Protein AF-A0A9P8TDU6-F1 (afdb_monomer_lite)

Foldseek 3Di:
DDDDDDLVVVLVVLVVVLVVLVVVLVVLVVPQPVDPVSVVVNVVSVVVSVVSVVVSVVSVVVVPPDDDDVVLVVCVVVVHDSVVVVVVVVVVVVVVVVVVVVVVVVVLVVLVVVLVVCCVVPVPCNVVSVVVNPPPPPPCVVVVVVVVVVVVVVPPDDVVVVVVVVVVVVVVVVVVVVPPDDD

Organism: Wickerhamomyces pijperi (NCBI:txid599730)

pLDDT: mean 78.92, std 19.39, range [34.44, 95.56]

Secondary structure (DSSP, 8-state):
-PPPPPHHHHHHHHHHHHHHHHHHHHHHHHT----HHHHHHHHHHHHHHHHHHHHHHHHHGGGTT----HHHHHHHHTT--THHHHHHHHHHHHHHHHHHHHHHHHHHHHHHHHHHHHHHH-GGGHHHHHHHHS--TTTSHHHHHHHHHHHHHTTT--HHHHHHHHHHHHHHHHHHHH-----

Sequence (183 aa):
MSQPPNPLTQTTTSLSYLIESFIELGILTHDFEGTDNSRDGLTFKLNETISQLDQIRSSSKQLQNVPIPLDVLRYIEDGRNPDVYTREFVEATKRSNQYLKGKMEGFGLLRDVLAQKIEAEFPELKEVVEDIKKPLLMSSTLALLAVCAASAQAAGCVDSERQQINDNMLEAATNLKRHKPWL

Radius of gyration: 30.57 Å; chains: 1; bounding box: 58×46×94 Å

Structure (mmCIF, N/CA/C/O backbone):
data_AF-A0A9P8TDU6-F1
#
_entry.id   AF-A0A9P8TDU6-F1
#
loop_
_atom_site.group_PDB
_atom_site.id
_atom_site.type_symbol
_atom_site.label_atom_id
_atom_site.label_alt_id
_atom_site.label_comp_id
_atom_site.label_asym_id
_atom_site.label_entity_id
_atom_site.label_seq_id
_atom_site.pdbx_PDB_ins_code
_atom_site.Cartn_x
_atom_site.Cartn_y
_atom_site.Cartn_z
_atom_site.occupancy
_atom_site.B_iso_or_equiv
_atom_site.auth_seq_id
_atom_site.auth_comp_id
_atom_site.auth_asym_id
_atom_site.auth_atom_id
_atom_site.pdbx_PDB_model_num
ATOM 1 N N . MET A 1 1 ? 4.933 33.784 -6.340 1.00 34.44 1 MET A N 1
ATOM 2 C CA . MET A 1 1 ? 6.080 32.935 -5.955 1.00 34.44 1 MET A CA 1
ATOM 3 C C . MET A 1 1 ? 5.618 31.495 -6.067 1.00 34.44 1 MET A C 1
ATOM 5 O O . MET A 1 1 ? 4.794 31.079 -5.267 1.00 34.44 1 MET A O 1
ATOM 9 N N . SER A 1 2 ? 6.013 30.792 -7.130 1.00 54.06 2 SER A N 1
ATOM 10 C CA . SER A 1 2 ? 5.714 29.369 -7.304 1.00 54.06 2 SER A CA 1
ATOM 11 C C . SER A 1 2 ? 6.554 28.567 -6.311 1.00 54.06 2 SER A C 1
ATOM 13 O O . SER A 1 2 ? 7.769 28.742 -6.238 1.00 54.06 2 SER A O 1
ATOM 15 N N . GLN A 1 3 ? 5.894 27.730 -5.514 1.00 50.44 3 GLN A N 1
ATOM 16 C CA . GLN A 1 3 ? 6.532 26.746 -4.641 1.00 50.44 3 GLN A CA 1
ATOM 17 C C . GLN A 1 3 ? 7.552 25.932 -5.467 1.00 50.44 3 GLN A C 1
ATOM 19 O O . GLN A 1 3 ? 7.216 25.558 -6.598 1.00 50.44 3 GLN A O 1
ATOM 24 N N . PRO A 1 4 ? 8.772 25.648 -4.967 1.00 57.78 4 PRO A N 1
ATOM 25 C CA . PRO A 1 4 ? 9.658 24.704 -5.643 1.00 57.78 4 PRO A CA 1
ATOM 26 C C . PRO A 1 4 ? 8.921 23.369 -5.860 1.00 57.78 4 PRO A C 1
ATOM 28 O O . PRO A 1 4 ? 8.145 22.960 -4.988 1.00 57.78 4 PRO A O 1
ATOM 31 N N . PRO A 1 5 ? 9.107 22.710 -7.018 1.00 66.62 5 PRO A N 1
ATOM 32 C CA . PRO A 1 5 ? 8.402 21.475 -7.333 1.00 66.62 5 PRO A CA 1
ATOM 33 C C . PRO A 1 5 ? 8.686 20.423 -6.257 1.00 66.62 5 PRO A C 1
ATOM 35 O O . PRO A 1 5 ? 9.828 20.227 -5.843 1.00 66.62 5 PRO A O 1
ATOM 38 N N . ASN A 1 6 ? 7.624 19.773 -5.782 1.00 84.00 6 ASN A N 1
ATOM 39 C CA . ASN A 1 6 ? 7.709 18.703 -4.796 1.00 84.00 6 ASN A CA 1
ATOM 40 C C . ASN A 1 6 ? 8.644 17.591 -5.331 1.00 84.00 6 ASN A C 1
ATOM 42 O O . ASN A 1 6 ? 8.509 17.200 -6.492 1.00 84.00 6 ASN A O 1
ATOM 46 N N . PRO A 1 7 ? 9.576 17.046 -4.525 1.00 84.44 7 PRO A N 1
ATOM 47 C CA . PRO A 1 7 ? 10.469 15.968 -4.969 1.00 84.44 7 PRO A CA 1
ATOM 48 C C . PRO A 1 7 ? 9.720 14.747 -5.542 1.00 84.44 7 PRO A C 1
ATOM 50 O O . PRO A 1 7 ? 10.224 14.078 -6.449 1.00 84.44 7 PRO A O 1
ATOM 53 N N . LEU A 1 8 ? 8.489 14.483 -5.082 1.00 85.38 8 LEU A N 1
ATOM 54 C CA . LEU A 1 8 ? 7.609 13.447 -5.634 1.00 85.38 8 LEU A CA 1
ATOM 55 C C . LEU A 1 8 ? 7.150 13.772 -7.057 1.00 85.38 8 LEU A C 1
ATOM 57 O O . LEU A 1 8 ? 7.179 12.903 -7.928 1.00 85.38 8 LEU A O 1
ATOM 61 N N . THR A 1 9 ? 6.745 15.018 -7.317 1.00 87.69 9 THR A N 1
ATOM 62 C CA . THR A 1 9 ? 6.268 15.419 -8.647 1.00 87.69 9 THR A CA 1
ATOM 63 C C . THR A 1 9 ? 7.422 15.469 -9.640 1.00 87.69 9 THR A C 1
ATOM 65 O O . THR A 1 9 ? 7.264 15.024 -10.777 1.00 87.69 9 THR A O 1
ATOM 68 N N . GLN A 1 10 ? 8.604 15.911 -9.200 1.00 88.12 10 GLN A N 1
ATOM 69 C CA . GLN A 1 10 ? 9.821 15.876 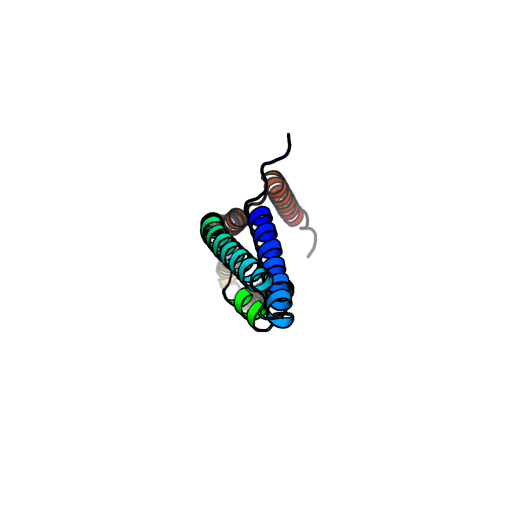-10.008 1.00 88.12 10 GLN A CA 1
ATOM 70 C C . GLN A 1 10 ? 10.187 14.440 -10.399 1.00 88.12 10 GLN A C 1
ATOM 72 O O . GLN A 1 10 ? 10.374 14.160 -11.579 1.00 88.12 10 GLN A O 1
ATOM 77 N N . THR A 1 11 ? 10.212 13.517 -9.434 1.00 89.31 11 THR A N 1
ATOM 78 C CA . THR A 1 11 ? 10.535 12.107 -9.706 1.00 89.31 11 THR A CA 1
ATOM 79 C C . THR A 1 11 ? 9.489 11.448 -10.610 1.00 89.31 11 THR A C 1
ATOM 81 O O . THR A 1 11 ? 9.852 10.734 -11.539 1.00 89.31 11 THR A O 1
ATOM 84 N N . THR A 1 12 ? 8.200 11.742 -10.411 1.00 90.38 12 THR A N 1
ATOM 85 C CA . THR A 1 12 ? 7.109 11.249 -11.277 1.00 90.38 12 THR A CA 1
ATOM 86 C C . THR A 1 12 ? 7.267 11.738 -12.719 1.00 90.38 12 THR A C 1
ATOM 88 O O . THR A 1 12 ? 7.087 10.980 -13.672 1.00 90.38 12 THR A O 1
ATOM 91 N N . THR A 1 13 ? 7.654 13.003 -12.886 1.00 91.19 13 THR A N 1
ATOM 92 C CA . THR A 1 13 ? 7.897 13.598 -14.204 1.00 91.19 13 THR A CA 1
ATOM 93 C C . THR A 1 13 ? 9.104 12.947 -14.881 1.00 91.19 13 THR A C 1
ATOM 95 O O . THR A 1 13 ? 9.015 12.543 -16.036 1.00 91.19 13 THR A O 1
ATOM 98 N N . SER A 1 14 ? 10.211 12.762 -14.153 1.00 91.44 14 SER A N 1
ATOM 99 C CA . SER A 1 14 ? 11.393 12.053 -14.657 1.00 91.44 14 SER A CA 1
ATOM 100 C C . SER A 1 14 ? 11.085 10.607 -15.055 1.00 91.44 14 SER A C 1
ATOM 102 O O . SER A 1 14 ? 11.553 10.163 -16.098 1.00 91.44 14 SER A O 1
ATOM 104 N N . LEU A 1 15 ? 10.263 9.886 -14.282 1.00 92.88 15 LEU A N 1
ATOM 105 C CA . LEU A 1 15 ? 9.804 8.539 -14.644 1.00 92.88 15 LEU A CA 1
ATOM 106 C C . LEU A 1 15 ? 8.965 8.538 -15.926 1.00 92.88 15 LEU A C 1
ATOM 108 O O . LEU A 1 15 ? 9.115 7.637 -16.744 1.00 92.88 15 LEU A O 1
ATOM 112 N N . SER A 1 16 ? 8.122 9.553 -16.125 1.00 94.38 16 SER A N 1
ATOM 113 C CA . SER A 1 16 ? 7.319 9.684 -17.348 1.00 94.38 16 SER A CA 1
ATOM 114 C C . SER A 1 16 ? 8.210 9.891 -18.578 1.00 94.38 16 SER A C 1
ATOM 116 O O . SER A 1 16 ? 8.029 9.208 -19.581 1.00 94.38 16 SER A O 1
ATOM 118 N N . TYR A 1 17 ? 9.225 10.760 -18.479 1.00 93.88 17 TYR A N 1
ATOM 119 C CA . TYR A 1 17 ? 10.212 10.943 -19.550 1.00 93.88 17 TYR A CA 1
ATOM 120 C C . TYR A 1 17 ? 11.042 9.685 -19.817 1.00 93.88 17 TYR A C 1
ATOM 122 O O . TYR A 1 17 ? 11.334 9.386 -20.970 1.00 93.88 17 TYR A O 1
ATOM 130 N N . LEU A 1 18 ? 11.388 8.925 -18.774 1.00 95.06 18 LEU A N 1
ATOM 131 C CA . LEU A 1 18 ? 12.100 7.659 -18.932 1.00 95.06 18 LEU A CA 1
ATOM 132 C C . LEU A 1 18 ? 11.255 6.626 -19.694 1.00 95.06 18 LEU A C 1
ATOM 134 O O . LEU A 1 18 ? 11.777 5.933 -20.564 1.00 95.06 18 LEU A O 1
ATOM 138 N N . ILE A 1 19 ? 9.958 6.522 -19.381 1.00 95.44 19 ILE A N 1
ATOM 139 C CA . ILE A 1 19 ? 9.034 5.630 -20.098 1.00 95.44 19 ILE A CA 1
ATOM 140 C C . ILE A 1 19 ? 8.948 6.032 -21.574 1.00 95.44 19 ILE A C 1
ATOM 142 O O . ILE A 1 19 ? 9.075 5.165 -22.435 1.00 95.44 19 ILE A O 1
ATOM 146 N N . GLU A 1 20 ? 8.813 7.328 -21.867 1.00 95.25 20 GLU A N 1
ATOM 147 C CA . GLU A 1 20 ? 8.822 7.832 -23.247 1.00 95.25 20 GLU A CA 1
ATOM 148 C C . GLU A 1 20 ? 10.135 7.481 -23.962 1.00 95.25 20 GLU A C 1
ATOM 150 O O . GLU A 1 20 ? 10.124 6.955 -25.072 1.00 95.25 20 GLU A O 1
ATOM 155 N N . SER A 1 21 ? 11.276 7.658 -23.286 1.00 94.69 21 SER A N 1
ATOM 156 C CA . SER A 1 21 ? 12.595 7.299 -23.816 1.00 94.69 21 SER A CA 1
ATOM 157 C C . SER A 1 21 ? 12.695 5.813 -24.178 1.00 94.69 21 SER A C 1
ATOM 159 O O . SER A 1 21 ? 13.276 5.471 -25.208 1.00 94.69 21 SER A O 1
ATOM 161 N N . PHE A 1 22 ? 12.101 4.920 -23.377 1.00 95.12 22 PHE A N 1
ATOM 162 C CA . PHE A 1 22 ? 12.035 3.490 -23.695 1.00 95.12 22 PHE A CA 1
ATOM 163 C C . PHE A 1 22 ? 11.120 3.180 -24.882 1.00 95.12 22 PHE A C 1
ATOM 165 O O . PHE A 1 22 ? 11.446 2.293 -25.673 1.00 95.12 22 PHE A O 1
ATOM 172 N N . ILE A 1 23 ? 10.001 3.893 -25.024 1.00 95.56 23 ILE A N 1
ATOM 173 C CA . ILE A 1 23 ? 9.095 3.738 -26.168 1.00 95.56 23 ILE A CA 1
ATOM 174 C C . ILE A 1 23 ? 9.802 4.177 -27.455 1.00 95.56 23 ILE A C 1
ATOM 176 O O . ILE A 1 23 ? 9.856 3.407 -28.414 1.00 95.56 23 ILE A O 1
ATOM 180 N N . GLU A 1 24 ? 10.418 5.361 -27.458 1.00 93.81 24 GLU A N 1
ATOM 181 C CA . GLU A 1 24 ? 11.200 5.871 -28.591 1.00 93.81 24 GLU A CA 1
ATOM 182 C C . GLU A 1 24 ? 12.355 4.929 -28.951 1.00 93.81 24 GLU A C 1
ATOM 184 O O . GLU A 1 24 ? 12.561 4.608 -30.121 1.00 93.81 24 GLU A O 1
ATOM 189 N N . LEU A 1 25 ? 13.079 4.423 -27.948 1.00 94.56 25 LEU A N 1
ATOM 190 C CA . LEU A 1 25 ? 14.148 3.448 -28.149 1.00 94.56 25 LEU A CA 1
ATOM 191 C C . LEU A 1 25 ? 13.629 2.145 -28.776 1.00 94.56 25 LEU A C 1
ATOM 193 O O . LEU A 1 25 ? 14.286 1.581 -29.654 1.00 94.56 25 LEU A O 1
ATOM 197 N N . GLY A 1 26 ? 12.454 1.673 -28.351 1.00 93.75 26 GLY A N 1
ATOM 198 C CA . GLY A 1 26 ? 11.793 0.504 -28.927 1.00 93.75 26 GLY A CA 1
ATOM 199 C C . GLY A 1 26 ? 11.459 0.695 -30.407 1.00 93.75 26 GLY A C 1
ATOM 200 O O . GLY A 1 26 ? 11.742 -0.192 -31.212 1.00 93.75 26 GLY A O 1
ATOM 201 N N . ILE A 1 27 ? 10.943 1.870 -30.777 1.00 93.00 27 ILE A N 1
ATOM 202 C CA . ILE A 1 27 ? 10.633 2.227 -32.170 1.00 93.00 27 ILE A CA 1
ATOM 203 C C . ILE A 1 27 ? 11.919 2.302 -33.008 1.00 93.00 27 ILE A C 1
ATOM 205 O O . ILE A 1 27 ? 12.005 1.664 -34.055 1.00 93.00 27 ILE A O 1
ATOM 209 N N . LEU A 1 28 ? 12.956 2.994 -32.521 1.00 92.38 28 LEU A N 1
ATOM 210 C CA . LEU A 1 28 ? 14.250 3.107 -33.213 1.00 92.38 28 LEU A CA 1
ATOM 211 C C . LEU A 1 28 ? 14.937 1.751 -33.419 1.00 92.38 28 LEU A C 1
ATOM 213 O O . LEU A 1 28 ? 15.634 1.552 -34.412 1.00 92.38 28 LEU A O 1
ATOM 217 N N . THR A 1 29 ? 14.758 0.821 -32.479 1.00 92.69 29 THR A N 1
ATOM 218 C CA . THR A 1 29 ? 15.305 -0.539 -32.585 1.00 92.69 29 THR A CA 1
ATOM 219 C C . THR A 1 29 ? 14.508 -1.388 -33.577 1.00 92.69 29 THR A C 1
ATOM 221 O O . THR A 1 29 ? 15.090 -2.216 -34.274 1.00 92.69 29 THR A O 1
ATOM 224 N N . HIS A 1 30 ? 13.190 -1.188 -33.651 1.00 93.25 30 HIS A N 1
ATOM 225 C CA . HIS A 1 30 ? 12.317 -1.884 -34.594 1.00 93.25 30 HIS A CA 1
ATOM 226 C C . HIS A 1 30 ? 12.578 -1.455 -36.048 1.00 93.25 30 HIS A C 1
ATOM 228 O O . HIS A 1 30 ? 12.709 -2.313 -36.918 1.00 93.25 30 HIS A O 1
ATOM 234 N N . ASP A 1 31 ? 12.732 -0.152 -36.299 1.00 89.75 31 ASP A N 1
ATOM 235 C CA . ASP A 1 31 ? 12.925 0.426 -37.640 1.00 89.75 31 ASP A CA 1
ATOM 236 C C . ASP A 1 31 ? 14.414 0.612 -37.996 1.00 89.75 31 ASP A C 1
ATOM 238 O O . ASP A 1 31 ? 14.813 1.536 -38.708 1.00 89.75 31 ASP A O 1
ATOM 242 N N . PHE A 1 32 ? 15.284 -0.254 -37.472 1.00 91.44 32 PHE A N 1
ATOM 243 C CA . PHE A 1 32 ? 16.722 -0.128 -37.676 1.00 91.44 32 PHE A CA 1
ATOM 244 C C . PHE A 1 32 ? 17.137 -0.552 -39.097 1.00 91.44 32 PHE A C 1
ATOM 246 O O . PHE A 1 32 ? 17.291 -1.734 -39.399 1.00 91.44 32 PHE A O 1
ATOM 253 N N . GLU A 1 33 ? 17.392 0.428 -39.967 1.00 88.88 33 GLU A N 1
ATOM 254 C CA . GLU A 1 33 ? 17.774 0.206 -41.374 1.00 88.88 33 GLU A CA 1
ATOM 255 C C . GLU A 1 33 ? 19.266 -0.130 -41.586 1.00 88.88 33 GLU A C 1
ATOM 257 O O . GLU A 1 33 ? 19.706 -0.366 -42.711 1.00 88.88 33 GLU A O 1
ATOM 262 N N . GLY A 1 34 ? 20.084 -0.138 -40.527 1.00 86.50 34 GLY A N 1
ATOM 263 C CA . GLY A 1 34 ? 21.521 -0.429 -40.626 1.00 86.50 34 GLY A CA 1
ATOM 264 C C . GLY A 1 34 ? 22.383 0.703 -41.193 1.00 86.50 34 GLY A C 1
ATOM 265 O O . GLY A 1 34 ? 23.585 0.507 -41.368 1.00 86.50 34 GLY A O 1
ATOM 266 N N . THR A 1 35 ? 21.805 1.880 -41.449 1.00 92.31 35 THR A N 1
ATOM 267 C CA . THR A 1 35 ? 22.545 3.070 -41.898 1.00 92.31 35 THR A CA 1
ATOM 268 C C . THR A 1 35 ? 23.348 3.700 -40.755 1.00 92.31 35 THR A C 1
ATOM 270 O O . THR A 1 35 ? 22.988 3.557 -39.583 1.00 92.31 35 THR A O 1
ATOM 273 N N . ASP A 1 36 ? 24.416 4.437 -41.074 1.00 88.12 36 ASP A N 1
ATOM 274 C CA . ASP A 1 36 ? 25.234 5.130 -40.064 1.00 88.12 36 ASP A CA 1
ATOM 275 C C . ASP A 1 36 ? 24.405 6.130 -39.238 1.00 88.12 36 ASP A C 1
ATOM 277 O O . ASP A 1 36 ? 24.505 6.158 -38.013 1.00 88.12 36 ASP A O 1
ATOM 281 N N . ASN A 1 37 ? 23.471 6.842 -39.876 1.00 86.50 37 ASN A N 1
ATOM 282 C CA . ASN A 1 37 ? 22.553 7.762 -39.195 1.00 86.50 37 ASN A CA 1
ATOM 283 C C . ASN A 1 37 ? 21.655 7.044 -38.171 1.00 86.50 37 ASN A C 1
ATOM 285 O O . ASN A 1 37 ? 21.430 7.551 -37.070 1.00 86.50 37 ASN A O 1
ATOM 289 N N . SER A 1 38 ? 21.151 5.852 -38.509 1.00 88.56 38 SER A N 1
ATOM 290 C CA . SER A 1 38 ? 20.343 5.034 -37.594 1.00 88.56 38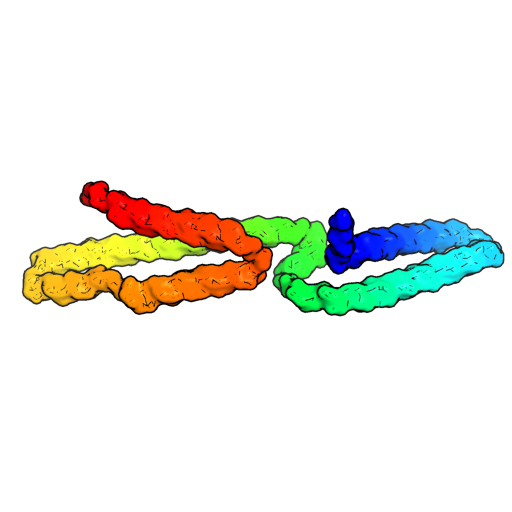 SER A CA 1
ATOM 291 C C . SER A 1 38 ? 21.168 4.546 -36.397 1.00 88.56 38 SER A C 1
ATOM 293 O O . SER A 1 38 ? 20.663 4.481 -35.277 1.00 88.56 38 SER A O 1
ATOM 295 N N . ARG A 1 39 ? 22.452 4.224 -36.613 1.00 90.06 39 ARG A N 1
ATOM 296 C CA . ARG A 1 39 ? 23.383 3.801 -35.551 1.00 90.06 39 ARG A CA 1
ATOM 297 C C . ARG A 1 39 ? 23.697 4.941 -34.585 1.00 90.06 39 ARG A C 1
ATOM 299 O O . ARG A 1 39 ? 23.711 4.718 -33.371 1.00 90.06 39 ARG A O 1
ATOM 306 N N . ASP A 1 40 ? 23.901 6.146 -35.106 1.00 91.31 40 ASP A N 1
ATOM 307 C CA . ASP A 1 40 ? 24.179 7.334 -34.299 1.00 91.31 40 ASP A CA 1
ATOM 308 C C . ASP A 1 40 ? 22.961 7.742 -33.462 1.00 91.31 40 ASP A C 1
ATOM 310 O O . ASP A 1 40 ? 23.089 7.957 -32.254 1.00 91.31 40 ASP A O 1
ATOM 314 N N . GLY A 1 41 ? 21.764 7.759 -34.063 1.00 89.69 41 GLY A N 1
ATOM 315 C CA . GLY A 1 41 ? 20.512 8.054 -33.357 1.00 89.69 41 GLY A CA 1
ATOM 316 C C . GLY A 1 41 ? 20.219 7.065 -32.224 1.00 89.69 41 GLY A C 1
ATOM 317 O O . GLY A 1 41 ? 19.890 7.475 -31.109 1.00 89.69 41 GLY A O 1
ATOM 318 N N . LEU A 1 42 ? 20.425 5.766 -32.470 1.00 91.88 42 LEU A N 1
ATOM 319 C CA . LEU A 1 42 ? 20.277 4.723 -31.452 1.00 91.88 42 LEU A CA 1
ATOM 320 C C . LEU A 1 42 ? 21.281 4.898 -30.304 1.00 91.88 42 LEU A C 1
ATOM 322 O O . LEU A 1 42 ? 20.913 4.831 -29.132 1.00 91.88 42 LEU A O 1
ATOM 326 N N . THR A 1 43 ? 22.550 5.150 -30.631 1.00 92.81 43 THR A N 1
ATOM 327 C CA . THR A 1 43 ? 23.614 5.339 -29.633 1.00 92.81 43 THR A CA 1
ATOM 328 C C . THR A 1 43 ? 23.353 6.574 -28.774 1.00 92.81 43 THR A C 1
ATOM 330 O O . THR A 1 43 ? 23.521 6.532 -27.554 1.00 92.81 43 THR A O 1
ATOM 333 N N . PHE A 1 44 ? 22.897 7.667 -29.387 1.00 93.62 44 PHE A N 1
ATOM 334 C CA . PHE A 1 44 ? 22.494 8.872 -28.672 1.00 93.62 44 PHE A CA 1
ATOM 335 C C . PHE A 1 44 ? 21.344 8.587 -27.697 1.00 93.62 44 PHE A C 1
ATOM 337 O O . PHE A 1 44 ? 21.468 8.883 -26.508 1.00 93.62 44 PHE A O 1
ATOM 344 N N . LYS A 1 45 ? 20.269 7.939 -28.166 1.00 94.19 45 LYS A N 1
ATOM 345 C CA . LYS A 1 45 ? 19.090 7.637 -27.340 1.00 94.19 45 LYS A CA 1
ATOM 346 C C . LYS A 1 45 ? 19.393 6.664 -26.196 1.00 94.19 45 LYS A C 1
ATOM 348 O O . LYS A 1 45 ? 18.875 6.818 -25.087 1.00 94.19 45 LYS A O 1
ATOM 353 N N . LEU A 1 46 ? 20.275 5.690 -26.422 1.00 94.62 46 LEU A N 1
ATOM 354 C CA . LEU A 1 46 ? 20.764 4.795 -25.370 1.00 94.62 46 LEU A CA 1
ATOM 355 C C . LEU A 1 46 ? 21.510 5.566 -24.277 1.00 94.62 46 LEU A C 1
ATOM 357 O O . LEU A 1 46 ? 21.218 5.389 -23.095 1.00 94.62 46 LEU A O 1
ATOM 361 N N . ASN A 1 47 ? 22.433 6.451 -24.659 1.00 95.25 47 ASN A N 1
ATOM 362 C CA . ASN A 1 47 ? 23.174 7.270 -23.699 1.00 95.25 47 ASN A CA 1
ATOM 363 C C . ASN A 1 47 ? 22.258 8.238 -22.935 1.00 95.25 47 ASN A C 1
ATOM 365 O O . ASN A 1 47 ? 22.437 8.431 -21.732 1.00 95.25 47 ASN A O 1
ATOM 369 N N . GLU A 1 48 ? 21.247 8.799 -23.602 1.00 94.38 48 GLU A N 1
ATOM 370 C CA . GLU A 1 48 ? 20.217 9.615 -22.957 1.00 94.38 48 GLU A CA 1
ATOM 371 C C . GLU A 1 48 ? 19.446 8.807 -21.900 1.00 94.38 48 GLU A C 1
ATOM 373 O O . GLU A 1 48 ? 19.340 9.238 -20.753 1.00 94.38 48 GLU A O 1
ATOM 378 N N . THR A 1 49 ? 18.992 7.599 -22.245 1.00 94.50 49 THR A N 1
ATOM 379 C CA . THR A 1 49 ? 18.260 6.711 -21.323 1.00 94.50 49 THR A CA 1
ATOM 380 C C . THR A 1 49 ? 19.112 6.333 -20.106 1.00 94.50 49 THR A C 1
ATOM 382 O O . THR A 1 49 ? 18.628 6.346 -18.973 1.00 94.50 49 THR A O 1
ATOM 385 N N . ILE A 1 50 ? 20.402 6.044 -20.309 1.00 95.50 50 ILE A N 1
ATOM 386 C CA . ILE A 1 50 ? 21.347 5.751 -19.218 1.00 95.50 50 ILE A CA 1
ATOM 387 C C . ILE A 1 50 ? 21.499 6.964 -18.289 1.00 95.50 50 ILE A C 1
ATOM 389 O O . ILE A 1 50 ? 21.450 6.811 -17.067 1.00 95.50 50 ILE A O 1
ATOM 393 N N . SER A 1 51 ? 21.638 8.169 -18.851 1.00 94.00 51 SER A N 1
ATOM 394 C CA . SER A 1 51 ? 21.725 9.415 -18.078 1.00 94.00 51 SER A CA 1
ATOM 395 C C . SER A 1 51 ? 20.455 9.664 -17.250 1.00 94.00 51 SER A C 1
ATOM 397 O O . SER A 1 51 ? 20.527 9.975 -16.059 1.00 94.00 51 SER A O 1
ATOM 399 N N . GLN A 1 52 ? 19.278 9.439 -17.843 1.00 93.44 52 GLN A N 1
ATOM 400 C CA . GLN A 1 52 ? 17.988 9.572 -17.157 1.00 93.44 52 GLN A CA 1
ATOM 401 C C . GLN A 1 52 ? 17.827 8.563 -16.005 1.00 93.44 52 GLN A C 1
ATOM 403 O O . GLN A 1 52 ? 17.334 8.925 -14.932 1.00 93.44 52 GLN A O 1
ATOM 408 N N . LEU A 1 53 ? 18.280 7.315 -16.179 1.00 94.50 53 LEU A N 1
ATOM 409 C CA . LEU A 1 53 ? 18.286 6.304 -15.114 1.00 94.50 53 LEU A CA 1
ATOM 410 C C . LEU A 1 53 ? 19.158 6.724 -13.921 1.00 94.50 53 LEU A C 1
ATOM 412 O O . LEU A 1 53 ? 18.746 6.556 -12.769 1.00 94.50 53 LEU A O 1
ATOM 416 N N . ASP A 1 54 ? 20.338 7.297 -14.174 1.00 93.00 54 ASP A N 1
ATOM 417 C CA . ASP A 1 54 ? 21.227 7.774 -13.106 1.00 93.00 54 ASP A CA 1
ATOM 418 C C . ASP A 1 54 ? 20.642 8.990 -12.365 1.00 93.00 54 ASP A C 1
ATOM 420 O O . ASP A 1 54 ? 20.706 9.091 -11.130 1.00 93.00 54 ASP A O 1
ATOM 424 N N . GLN A 1 55 ? 19.961 9.876 -13.098 1.00 90.25 55 GLN A N 1
ATOM 425 C CA . GLN A 1 55 ? 19.231 10.999 -12.517 1.00 90.25 55 GLN A CA 1
ATOM 426 C C . GLN A 1 55 ? 18.116 10.527 -11.566 1.00 90.25 55 GLN A C 1
ATOM 428 O O . GLN A 1 55 ? 18.014 11.037 -10.446 1.00 90.25 55 GLN A O 1
ATOM 433 N N . ILE A 1 56 ? 17.322 9.524 -11.961 1.00 90.94 56 ILE A N 1
ATOM 434 C CA . ILE A 1 56 ? 16.245 8.954 -11.126 1.00 90.94 56 ILE A CA 1
ATOM 435 C C . ILE A 1 56 ? 16.810 8.245 -9.892 1.00 90.94 56 ILE A C 1
ATOM 437 O O . ILE A 1 56 ? 16.292 8.394 -8.782 1.00 90.94 56 ILE A O 1
ATOM 441 N N . ARG A 1 57 ? 17.909 7.499 -10.047 1.00 90.19 57 ARG A N 1
ATOM 442 C CA . ARG A 1 57 ? 18.607 6.872 -8.916 1.00 90.19 57 ARG A CA 1
ATOM 443 C C . ARG A 1 57 ? 19.049 7.916 -7.888 1.00 90.19 57 ARG A C 1
ATOM 445 O O . ARG A 1 57 ? 18.957 7.683 -6.680 1.00 90.19 57 ARG A O 1
ATOM 452 N N . SER A 1 58 ? 19.531 9.062 -8.356 1.00 88.12 58 SER A N 1
ATOM 453 C CA . SER A 1 58 ? 19.973 10.158 -7.496 1.00 88.12 58 SER A CA 1
ATOM 454 C C . SER A 1 58 ? 18.802 10.868 -6.809 1.00 88.12 58 SER A C 1
ATOM 456 O O . SER A 1 58 ? 18.886 11.118 -5.604 1.00 88.12 58 SER A O 1
ATOM 458 N N . SER A 1 59 ? 17.695 11.123 -7.517 1.00 85.19 59 SER A N 1
ATOM 459 C CA . SER A 1 59 ? 16.494 11.750 -6.938 1.00 85.19 59 SER A CA 1
ATOM 460 C C . SER A 1 59 ? 15.771 10.839 -5.941 1.00 85.19 59 SER A C 1
ATOM 462 O O . SER A 1 59 ? 15.254 11.315 -4.932 1.00 85.19 59 SER A O 1
ATOM 464 N N . SER A 1 60 ? 15.817 9.516 -6.137 1.00 83.81 60 SER A N 1
ATOM 465 C CA . SER A 1 60 ? 15.242 8.523 -5.216 1.00 83.81 60 SER A CA 1
ATOM 466 C C . SER A 1 60 ? 15.773 8.653 -3.779 1.00 83.81 60 SER A C 1
ATOM 468 O O . SER A 1 60 ? 15.034 8.421 -2.821 1.00 83.81 60 SER A O 1
ATOM 470 N N . LYS A 1 61 ? 17.016 9.124 -3.589 1.00 84.62 61 LYS A N 1
ATOM 471 C CA . LYS A 1 61 ? 17.582 9.377 -2.250 1.00 84.62 61 LYS A CA 1
ATOM 472 C C . LYS A 1 61 ? 16.784 10.406 -1.443 1.00 84.62 61 LYS A C 1
ATOM 474 O O . LYS A 1 61 ? 16.754 10.323 -0.221 1.00 84.62 61 LYS A O 1
ATOM 479 N N . GLN A 1 62 ? 16.115 11.344 -2.110 1.00 82.88 62 GLN A N 1
ATOM 480 C CA . GLN A 1 62 ? 15.283 12.362 -1.463 1.00 82.88 62 GLN A CA 1
ATOM 481 C C . GLN A 1 62 ? 13.942 11.794 -0.964 1.00 82.88 62 GLN A C 1
ATOM 483 O O . GLN A 1 62 ? 13.276 12.430 -0.151 1.00 82.88 62 GLN A O 1
ATOM 488 N N . LEU A 1 63 ? 13.557 10.595 -1.420 1.00 82.81 63 LEU A N 1
ATOM 489 C CA . LEU A 1 63 ? 12.279 9.942 -1.117 1.00 82.81 63 LEU A CA 1
ATOM 490 C C . LEU A 1 63 ? 12.389 8.826 -0.063 1.00 82.81 63 LEU A C 1
ATOM 492 O O . LEU A 1 63 ? 11.388 8.195 0.264 1.00 82.81 63 LEU A O 1
ATOM 496 N N . GLN A 1 64 ? 13.574 8.602 0.518 1.00 80.69 64 GLN A N 1
ATOM 497 C CA . GLN A 1 64 ? 13.815 7.527 1.497 1.00 80.69 64 GLN A CA 1
ATOM 498 C C . GLN A 1 64 ? 12.980 7.645 2.782 1.00 80.69 64 GLN A C 1
ATOM 500 O O . GLN A 1 64 ? 12.804 6.662 3.494 1.00 80.69 64 GLN A O 1
ATOM 505 N N . ASN A 1 65 ? 12.453 8.835 3.075 1.00 80.75 65 ASN A N 1
ATOM 506 C CA . ASN A 1 65 ? 11.669 9.095 4.281 1.00 80.75 65 ASN A CA 1
ATOM 507 C C . ASN A 1 65 ? 10.193 8.678 4.161 1.00 80.75 65 ASN A C 1
ATOM 509 O O . ASN A 1 65 ? 9.445 8.873 5.116 1.00 80.75 65 ASN A O 1
ATOM 513 N N . VAL A 1 66 ? 9.754 8.143 3.016 1.00 82.56 66 VAL A N 1
ATOM 514 C CA . VAL A 1 66 ? 8.370 7.690 2.815 1.00 82.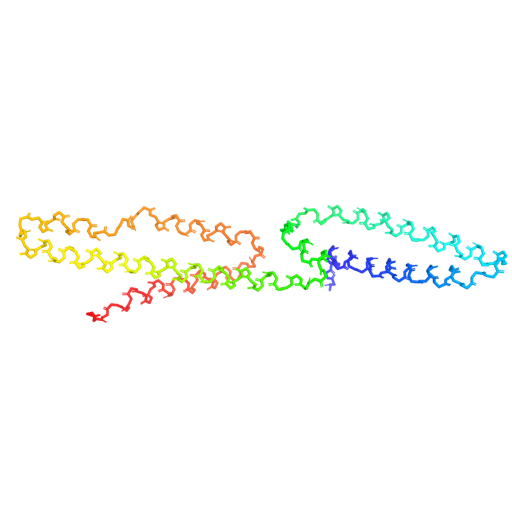56 66 VAL A CA 1
ATOM 515 C C . VAL A 1 66 ? 8.302 6.172 3.021 1.00 82.56 66 VAL A C 1
ATOM 517 O O . VAL A 1 66 ? 8.688 5.423 2.123 1.00 82.56 66 VAL A O 1
ATOM 520 N N . PRO A 1 67 ? 7.838 5.683 4.187 1.00 85.62 67 PRO A N 1
ATOM 521 C CA . PRO A 1 67 ? 7.684 4.253 4.416 1.00 85.62 67 PRO A CA 1
ATOM 522 C C . PRO A 1 67 ? 6.510 3.713 3.596 1.00 85.62 67 PRO A C 1
ATOM 524 O O . PRO A 1 67 ? 5.399 4.239 3.657 1.00 85.62 67 PRO A O 1
ATOM 527 N N . ILE A 1 68 ? 6.749 2.632 2.856 1.00 88.19 68 ILE A N 1
ATOM 528 C CA . ILE A 1 68 ? 5.728 1.952 2.055 1.00 88.19 68 ILE A CA 1
ATOM 529 C C . ILE A 1 68 ? 5.499 0.562 2.662 1.00 88.19 68 ILE A C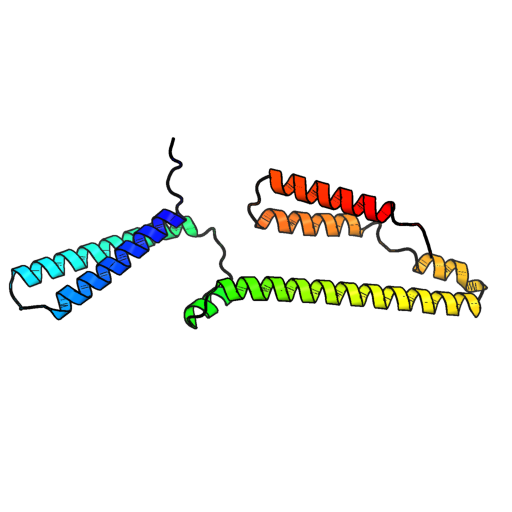 1
ATOM 531 O O . ILE A 1 68 ? 6.463 -0.194 2.808 1.00 88.19 68 ILE A O 1
ATOM 535 N N . PRO A 1 69 ? 4.258 0.200 3.035 1.00 90.81 69 PRO A N 1
ATOM 536 C CA . PRO A 1 69 ? 3.950 -1.150 3.494 1.00 90.81 69 PRO A CA 1
ATOM 537 C C . PRO A 1 69 ? 4.258 -2.195 2.413 1.00 90.81 69 PRO A C 1
ATOM 539 O O . PRO A 1 69 ? 3.908 -2.002 1.250 1.00 90.81 69 PRO A O 1
ATOM 542 N N . LEU A 1 70 ? 4.846 -3.333 2.800 1.00 90.88 70 LEU A N 1
ATOM 543 C CA . LEU A 1 70 ? 5.157 -4.431 1.869 1.00 90.88 70 LEU A CA 1
ATOM 544 C C . LEU A 1 70 ? 3.910 -4.981 1.165 1.00 90.88 70 LEU A C 1
ATOM 546 O O . LEU A 1 70 ? 3.984 -5.404 0.016 1.00 90.88 70 LEU A O 1
ATOM 550 N N . ASP A 1 71 ? 2.752 -4.927 1.820 1.00 90.62 71 ASP A N 1
ATOM 551 C CA . ASP A 1 71 ? 1.493 -5.362 1.218 1.00 90.62 71 ASP A CA 1
ATOM 552 C C . ASP A 1 71 ? 1.122 -4.524 -0.013 1.00 90.62 71 ASP A C 1
ATOM 554 O O . ASP A 1 71 ? 0.608 -5.069 -0.984 1.00 90.62 71 ASP A O 1
ATOM 558 N N . VAL A 1 72 ? 1.444 -3.224 -0.026 1.00 94.19 72 VAL A N 1
ATOM 559 C CA . VAL A 1 72 ? 1.215 -2.356 -1.194 1.00 94.19 72 VAL A CA 1
ATOM 560 C C . VAL A 1 72 ? 2.106 -2.774 -2.364 1.00 94.19 72 VAL A C 1
ATOM 562 O O . VAL A 1 72 ? 1.658 -2.739 -3.508 1.00 94.19 72 VAL A O 1
ATOM 565 N N . LEU A 1 73 ? 3.337 -3.226 -2.094 1.00 93.19 73 LEU A N 1
ATOM 566 C CA . LEU A 1 73 ? 4.229 -3.740 -3.136 1.00 93.19 73 LEU A CA 1
ATOM 567 C C . LEU A 1 73 ? 3.626 -4.975 -3.816 1.00 93.19 73 LEU A C 1
ATOM 569 O O . LEU A 1 73 ? 3.595 -5.026 -5.042 1.00 93.19 73 LEU A O 1
ATOM 573 N N . ARG A 1 74 ? 3.051 -5.905 -3.042 1.00 93.31 74 ARG A N 1
ATOM 574 C CA . ARG A 1 74 ? 2.385 -7.088 -3.609 1.00 93.31 74 ARG A CA 1
ATOM 575 C C . ARG A 1 74 ? 1.202 -6.717 -4.508 1.00 93.31 74 ARG A C 1
ATOM 577 O O . ARG A 1 74 ? 1.014 -7.327 -5.551 1.00 93.31 74 ARG A O 1
ATOM 584 N N . TYR A 1 75 ? 0.437 -5.683 -4.151 1.00 94.31 75 TYR A N 1
ATOM 585 C CA . TYR A 1 75 ? -0.643 -5.187 -5.013 1.00 94.31 75 TYR A CA 1
ATOM 586 C C . TYR A 1 75 ? -0.119 -4.698 -6.367 1.00 94.31 75 TYR A C 1
ATOM 588 O O . TYR A 1 75 ? -0.746 -4.974 -7.387 1.00 94.31 75 TYR A O 1
ATOM 596 N N . ILE A 1 76 ? 1.024 -4.006 -6.383 1.00 95.19 76 ILE A N 1
ATOM 597 C CA . ILE A 1 76 ? 1.655 -3.526 -7.619 1.00 95.19 76 ILE A CA 1
ATOM 598 C C . ILE A 1 76 ? 2.172 -4.706 -8.455 1.00 95.19 76 ILE A C 1
ATOM 600 O O . ILE A 1 76 ? 1.944 -4.728 -9.662 1.00 95.19 76 ILE A O 1
ATOM 604 N N . GLU A 1 77 ? 2.818 -5.692 -7.826 1.00 94.50 77 GLU A N 1
ATOM 605 C CA . GLU A 1 77 ? 3.317 -6.905 -8.497 1.00 94.50 77 GLU A CA 1
ATOM 606 C C . GLU A 1 77 ? 2.187 -7.723 -9.142 1.00 94.50 77 GLU A C 1
ATOM 608 O O . GLU A 1 77 ? 2.328 -8.186 -10.272 1.00 94.50 77 GLU A O 1
ATOM 613 N N . ASP A 1 78 ? 1.042 -7.827 -8.463 1.00 95.19 78 ASP A N 1
ATOM 614 C CA . ASP A 1 78 ? -0.155 -8.515 -8.960 1.00 95.19 78 ASP A CA 1
ATOM 615 C C . ASP A 1 78 ? -0.949 -7.682 -9.996 1.00 95.19 78 ASP A C 1
ATOM 617 O O . ASP A 1 78 ? -1.972 -8.138 -10.514 1.00 95.19 78 ASP A O 1
ATOM 621 N N . GLY A 1 79 ? -0.529 -6.444 -10.292 1.00 94.06 79 GLY A N 1
ATOM 622 C CA . GLY A 1 79 ? -1.222 -5.530 -11.210 1.00 94.06 79 GLY A CA 1
ATOM 623 C C . GLY A 1 79 ? -2.543 -4.961 -10.667 1.00 94.06 79 GLY A C 1
ATOM 624 O O . GLY A 1 79 ? -3.380 -4.479 -11.434 1.00 94.06 79 GLY A O 1
ATOM 625 N N . ARG A 1 80 ? -2.765 -5.015 -9.348 1.00 94.88 80 ARG A N 1
ATOM 626 C CA . ARG A 1 80 ? -3.957 -4.488 -8.667 1.00 94.88 80 ARG A CA 1
ATOM 627 C C . ARG A 1 80 ? -3.746 -3.026 -8.265 1.00 94.88 80 ARG A C 1
ATOM 629 O O . ARG A 1 80 ? -2.665 -2.633 -7.843 1.00 94.88 80 ARG A O 1
ATOM 636 N N . ASN A 1 81 ? -4.802 -2.208 -8.330 1.00 94.75 81 ASN A N 1
ATOM 637 C CA . ASN A 1 81 ? -4.714 -0.812 -7.888 1.00 94.75 81 ASN A CA 1
ATOM 638 C C . ASN A 1 81 ? -4.392 -0.738 -6.371 1.00 94.75 81 ASN A C 1
ATOM 640 O O . ASN A 1 81 ? -5.191 -1.253 -5.575 1.00 94.75 81 ASN A O 1
ATOM 644 N N . PRO A 1 82 ? -3.288 -0.085 -5.947 1.00 94.56 82 PRO A N 1
ATOM 645 C CA . PRO A 1 82 ? -2.938 0.078 -4.534 1.00 94.56 82 PRO A CA 1
ATOM 646 C C . PRO A 1 82 ? -3.984 0.848 -3.708 1.00 94.56 82 PRO A C 1
ATOM 648 O O . PRO A 1 82 ? -4.057 0.645 -2.497 1.00 94.56 82 PRO A O 1
ATOM 651 N N . ASP A 1 83 ? -4.863 1.653 -4.316 1.00 94.50 83 ASP A N 1
ATOM 652 C CA . ASP A 1 83 ? -5.965 2.319 -3.594 1.00 94.50 83 ASP A CA 1
ATOM 653 C C . ASP A 1 83 ? -6.914 1.318 -2.925 1.00 94.50 83 ASP A C 1
ATOM 655 O O . ASP A 1 83 ? -7.544 1.602 -1.899 1.00 94.50 83 ASP A O 1
ATOM 659 N N . VAL A 1 84 ? -7.010 0.117 -3.498 1.00 95.31 84 VAL A N 1
ATOM 660 C CA . VAL A 1 84 ? -7.844 -0.951 -2.958 1.00 95.31 84 VAL A CA 1
ATOM 661 C C . VAL A 1 84 ? -7.292 -1.450 -1.623 1.00 95.31 84 VAL A C 1
ATOM 663 O O . VAL A 1 84 ? -8.083 -1.699 -0.717 1.00 95.31 84 VAL A O 1
ATOM 666 N N . TYR A 1 85 ? -5.967 -1.505 -1.449 1.00 94.31 85 TYR A N 1
ATOM 667 C CA . TYR A 1 85 ? -5.354 -1.829 -0.157 1.00 94.31 85 TYR A CA 1
ATOM 668 C C . TYR A 1 85 ? -5.763 -0.811 0.913 1.00 94.31 85 TYR A C 1
ATOM 670 O O . TYR A 1 85 ? -6.220 -1.190 1.991 1.00 94.31 85 TYR A O 1
ATOM 678 N N . THR A 1 86 ? -5.669 0.485 0.606 1.00 93.44 86 THR A N 1
ATOM 679 C CA . THR A 1 86 ? -6.042 1.555 1.544 1.00 93.44 86 THR A CA 1
ATOM 680 C C . THR A 1 86 ? -7.510 1.448 1.947 1.00 93.44 86 THR A C 1
ATOM 682 O O . THR A 1 86 ? -7.851 1.563 3.127 1.00 93.44 86 THR A O 1
ATOM 685 N N . ARG A 1 87 ? -8.391 1.166 0.981 1.00 95.00 87 ARG A N 1
ATOM 686 C CA . ARG A 1 87 ? -9.812 0.928 1.244 1.00 95.00 87 ARG A CA 1
ATOM 687 C C . ARG A 1 87 ? -10.028 -0.277 2.161 1.00 95.00 87 ARG A C 1
ATOM 689 O O . ARG A 1 87 ? -10.722 -0.150 3.169 1.00 95.00 87 ARG A O 1
ATOM 696 N N . GLU A 1 88 ? -9.439 -1.425 1.833 1.00 93.69 88 GLU A N 1
ATOM 697 C CA . GLU A 1 88 ? -9.552 -2.651 2.632 1.00 93.69 88 GLU A CA 1
ATOM 698 C C . GLU A 1 88 ? -9.028 -2.445 4.058 1.00 93.69 88 GLU A C 1
ATOM 700 O O . GLU A 1 88 ? -9.660 -2.886 5.019 1.00 93.69 88 GLU A O 1
ATOM 705 N N . PHE A 1 89 ? -7.925 -1.713 4.213 1.00 93.56 89 PHE A N 1
ATOM 706 C CA . PHE A 1 89 ? -7.338 -1.386 5.507 1.00 93.56 89 PHE A CA 1
ATOM 707 C C . PHE A 1 89 ? -8.284 -0.549 6.378 1.00 93.56 89 PHE A C 1
ATOM 709 O O . PHE A 1 89 ? -8.510 -0.867 7.552 1.00 93.56 89 PHE A O 1
ATOM 716 N N . VAL A 1 90 ? -8.889 0.498 5.809 1.00 94.75 90 VAL A N 1
ATOM 717 C CA . VAL A 1 90 ? -9.860 1.347 6.518 1.00 94.75 90 VAL A CA 1
ATOM 718 C C . VAL A 1 90 ? -11.109 0.548 6.895 1.00 94.75 90 VAL A C 1
ATOM 720 O O . VAL A 1 90 ? -11.584 0.628 8.031 1.00 94.75 90 VAL A O 1
ATOM 723 N N . GLU A 1 91 ? -11.629 -0.265 5.976 1.00 94.25 91 GLU A N 1
ATOM 724 C CA . GLU A 1 91 ? -12.796 -1.113 6.224 1.00 94.25 91 GLU A CA 1
ATOM 725 C C . GLU A 1 91 ? -12.524 -2.170 7.307 1.00 94.25 91 GLU A C 1
ATOM 727 O O . GLU A 1 91 ? -13.352 -2.368 8.204 1.00 94.25 91 GLU A O 1
ATOM 732 N N . ALA A 1 92 ? -11.358 -2.818 7.275 1.00 92.69 92 ALA A N 1
ATOM 733 C CA . ALA A 1 92 ? -10.937 -3.789 8.280 1.00 92.69 92 ALA A CA 1
ATOM 734 C C . ALA A 1 92 ? -10.765 -3.139 9.658 1.00 92.69 92 ALA A C 1
ATOM 736 O O . ALA A 1 92 ? -11.266 -3.668 10.654 1.00 92.69 92 ALA A O 1
ATOM 737 N N . THR A 1 93 ? -10.141 -1.960 9.716 1.00 93.88 93 THR A N 1
ATOM 738 C CA . THR A 1 93 ? -9.961 -1.195 10.958 1.00 93.88 93 THR A CA 1
ATOM 739 C C . THR A 1 93 ? -11.307 -0.797 11.557 1.00 93.88 93 THR A C 1
ATOM 741 O O . THR A 1 93 ? -11.559 -1.017 12.743 1.00 93.88 93 THR A O 1
ATOM 744 N N . LYS A 1 94 ? -12.231 -0.290 10.731 1.00 93.00 94 LYS A N 1
ATOM 745 C CA . LYS A 1 94 ? -13.597 0.040 11.158 1.00 93.00 94 LYS A CA 1
ATOM 746 C C . LYS A 1 94 ? -14.327 -1.184 11.709 1.00 93.00 94 LYS A C 1
ATOM 748 O O . LYS A 1 94 ? -14.928 -1.101 12.781 1.00 93.00 94 LYS A O 1
ATOM 753 N N . ARG A 1 95 ? -14.266 -2.315 10.998 1.00 92.75 95 ARG A N 1
ATOM 754 C CA . ARG A 1 95 ? -14.894 -3.576 11.420 1.00 92.75 95 ARG A CA 1
ATOM 755 C C . ARG A 1 95 ? -14.324 -4.058 12.754 1.00 92.75 95 ARG A C 1
ATOM 757 O O . ARG A 1 95 ? -15.094 -4.419 13.638 1.00 92.75 95 ARG A O 1
ATOM 764 N N . SER A 1 96 ? -13.001 -4.017 12.915 1.00 92.62 96 SER A N 1
ATOM 765 C CA . SER A 1 96 ? -12.321 -4.395 14.158 1.00 92.62 96 SER A CA 1
ATOM 766 C C . SER A 1 96 ? -12.750 -3.504 15.326 1.00 92.62 96 SER A C 1
ATOM 768 O O . SER A 1 96 ? -13.156 -4.008 16.370 1.00 92.62 96 SER A O 1
ATOM 770 N N . ASN A 1 97 ? -12.787 -2.184 15.132 1.00 94.12 97 ASN A N 1
ATOM 771 C CA . ASN A 1 97 ? -13.197 -1.241 16.174 1.00 94.12 97 ASN A CA 1
ATOM 772 C C . ASN A 1 97 ? -14.652 -1.446 16.613 1.00 94.12 97 ASN A C 1
ATOM 774 O O . ASN A 1 97 ? -14.942 -1.457 17.808 1.00 94.12 97 ASN A O 1
ATOM 778 N N . GLN A 1 98 ? -15.570 -1.646 15.664 1.00 91.62 98 GLN A N 1
ATOM 779 C CA . GLN A 1 98 ? -16.971 -1.947 15.974 1.00 91.62 98 GLN A CA 1
ATOM 780 C C . GLN A 1 98 ? -17.113 -3.280 16.710 1.00 91.62 98 GLN A C 1
ATOM 782 O O . GLN A 1 98 ? -17.851 -3.370 17.689 1.00 91.62 98 GLN A O 1
ATOM 787 N N . TYR A 1 99 ? -16.373 -4.297 16.272 1.00 90.62 99 TYR A N 1
ATOM 788 C CA . TYR A 1 99 ? -16.365 -5.607 16.908 1.00 90.62 99 TYR A CA 1
ATOM 789 C C . TYR A 1 99 ? -15.843 -5.550 18.350 1.00 90.62 99 TYR A C 1
ATOM 791 O O . TYR A 1 99 ? -16.465 -6.106 19.255 1.00 90.62 99 TYR A O 1
ATOM 799 N N . LEU A 1 100 ? -14.734 -4.844 18.586 1.00 93.00 100 LEU A N 1
ATOM 800 C CA . LEU A 1 100 ? -14.172 -4.649 19.922 1.00 93.00 100 LEU A CA 1
ATOM 801 C C . LEU A 1 100 ? -15.122 -3.856 20.819 1.00 93.00 100 LEU A C 1
ATOM 803 O O . LEU A 1 100 ? -15.348 -4.257 21.959 1.00 93.00 100 LEU A O 1
ATOM 807 N N . LYS A 1 101 ? -15.739 -2.793 20.296 1.00 90.12 101 LYS A N 1
ATOM 808 C CA . LYS A 1 101 ? -16.754 -2.024 21.022 1.00 90.12 101 LYS A CA 1
ATOM 809 C C . LYS A 1 101 ? -17.942 -2.902 21.425 1.00 90.12 101 LYS A C 1
ATOM 811 O O . LYS A 1 101 ? -18.297 -2.921 22.598 1.00 90.12 101 LYS A O 1
ATOM 816 N N . GLY A 1 102 ? -18.487 -3.691 20.499 1.00 91.81 102 GLY A N 1
ATOM 817 C CA . GLY A 1 102 ? -19.588 -4.611 20.793 1.00 91.81 102 GLY A CA 1
ATOM 818 C C . GLY A 1 102 ? -19.212 -5.675 21.830 1.00 91.81 102 GLY A C 1
ATOM 819 O O . GLY A 1 102 ? -20.005 -5.982 22.717 1.00 91.81 102 GLY A O 1
ATOM 820 N N . LYS A 1 103 ? -17.976 -6.193 21.788 1.00 92.88 103 LYS A N 1
ATOM 821 C CA . LYS A 1 103 ? -17.456 -7.079 22.842 1.00 92.88 103 LYS A CA 1
ATOM 822 C C . LYS A 1 103 ? -17.404 -6.384 24.198 1.00 92.88 103 LYS A C 1
ATOM 824 O O . LYS A 1 103 ? -17.857 -6.962 25.180 1.00 92.88 103 LYS A O 1
ATOM 829 N N . MET A 1 104 ? -16.862 -5.169 24.262 1.00 89.62 104 MET A N 1
ATOM 830 C CA . MET A 1 104 ? -16.781 -4.400 25.507 1.00 89.62 104 MET A CA 1
ATOM 831 C C . MET A 1 104 ? -18.167 -4.114 26.089 1.00 89.62 104 MET A C 1
ATOM 833 O O . MET A 1 104 ? -18.367 -4.290 27.287 1.00 89.62 104 MET A O 1
ATOM 837 N N . GLU A 1 105 ? -19.128 -3.731 25.249 1.00 90.88 105 GLU A N 1
ATOM 838 C CA . GLU A 1 105 ? -20.520 -3.513 25.652 1.00 90.88 105 GLU A CA 1
ATOM 839 C C . GLU A 1 105 ? -21.164 -4.811 26.155 1.00 90.88 105 GLU A C 1
ATOM 841 O O . GLU A 1 105 ? -21.759 -4.818 27.229 1.00 90.88 105 GLU A O 1
ATOM 846 N N . GLY A 1 106 ? -20.967 -5.933 25.454 1.00 92.88 106 GLY A N 1
ATOM 847 C CA . GLY A 1 106 ? -21.458 -7.244 25.883 1.00 92.88 106 GLY A CA 1
ATOM 848 C C . GLY A 1 106 ? -20.881 -7.696 27.229 1.00 92.88 106 GLY A C 1
ATOM 849 O O . GLY A 1 106 ? -21.624 -8.162 28.093 1.00 92.88 106 GLY A O 1
ATOM 850 N N . PHE A 1 107 ? -19.576 -7.512 27.450 1.00 92.56 107 PHE A N 1
ATOM 851 C CA . PHE A 1 107 ? -18.952 -7.783 28.749 1.00 92.56 107 PHE A CA 1
ATOM 852 C C . PHE A 1 107 ? -19.437 -6.822 29.841 1.00 92.56 107 PHE A C 1
ATOM 854 O O . PHE A 1 107 ? -19.610 -7.248 30.982 1.00 92.56 107 PHE A O 1
ATOM 861 N N . GLY A 1 108 ? -19.699 -5.555 29.506 1.00 89.94 108 GLY A N 1
ATOM 862 C CA . GLY A 1 108 ? -20.308 -4.585 30.418 1.00 89.94 108 GLY A CA 1
ATOM 863 C C . GLY A 1 108 ? -21.704 -5.017 30.870 1.00 89.94 108 GLY A C 1
ATOM 864 O O . GLY A 1 108 ? -21.968 -5.071 32.068 1.00 89.94 108 GLY A O 1
ATOM 865 N N . LEU A 1 109 ? -22.559 -5.427 29.930 1.00 92.75 109 LEU A N 1
ATOM 866 C CA . LEU A 1 109 ? -23.894 -5.953 30.229 1.00 92.75 109 LEU A CA 1
ATOM 867 C C . LEU A 1 109 ? -23.828 -7.225 31.082 1.00 92.75 109 LEU A C 1
ATOM 869 O O . LEU A 1 109 ? -24.566 -7.352 32.057 1.00 92.75 109 LEU A O 1
ATOM 873 N N . LEU A 1 110 ? -22.921 -8.152 30.756 1.00 93.25 110 LEU A N 1
ATOM 874 C CA . LEU A 1 110 ? -22.710 -9.363 31.551 1.00 93.25 110 LEU A CA 1
ATOM 875 C C . LEU A 1 110 ? -22.303 -9.025 32.991 1.00 93.25 110 LEU A C 1
ATOM 877 O O . LEU A 1 110 ? -22.864 -9.592 33.928 1.00 93.25 110 LEU A O 1
ATOM 881 N N . ARG A 1 111 ? -21.356 -8.095 33.167 1.00 90.56 111 ARG A N 1
ATOM 882 C CA . ARG A 1 111 ? -20.930 -7.605 34.485 1.00 90.56 111 ARG A CA 1
ATOM 883 C C . ARG A 1 111 ? -22.121 -7.058 35.268 1.00 90.56 111 ARG A C 1
ATOM 885 O O . ARG A 1 111 ? -22.278 -7.401 36.435 1.00 90.56 111 ARG A O 1
ATOM 892 N N . ASP A 1 112 ? -22.954 -6.236 34.638 1.00 90.25 112 ASP A N 1
ATOM 893 C CA . ASP A 1 112 ? -24.064 -5.563 35.313 1.00 90.25 112 ASP A CA 1
ATOM 894 C C . ASP A 1 112 ? -25.170 -6.542 35.728 1.00 90.25 112 ASP A C 1
ATOM 896 O O . ASP A 1 112 ? -25.627 -6.494 36.871 1.00 90.25 112 ASP A O 1
ATOM 900 N N . VAL A 1 113 ? -25.533 -7.485 34.851 1.00 94.06 113 VAL A N 1
ATOM 901 C CA . VAL A 1 113 ? -26.517 -8.539 35.153 1.00 94.06 113 VAL A CA 1
ATOM 902 C C . VAL A 1 113 ? -26.009 -9.482 36.243 1.00 94.06 113 VAL A C 1
ATOM 904 O O . VAL A 1 113 ? -26.764 -9.851 37.144 1.00 94.06 113 VAL A O 1
ATOM 907 N N . LEU A 1 114 ? -24.736 -9.886 36.180 1.00 91.81 114 LEU A N 1
ATOM 908 C CA . LEU A 1 114 ? -24.151 -10.774 37.182 1.00 91.81 114 LEU A CA 1
ATOM 909 C C . LEU A 1 114 ? -24.088 -10.090 38.550 1.00 91.81 114 LEU A C 1
ATOM 911 O O . LEU A 1 114 ? -24.485 -10.684 39.548 1.00 91.81 114 LEU A O 1
ATOM 915 N N . ALA A 1 115 ? -23.657 -8.831 38.581 1.00 90.75 115 ALA A N 1
ATOM 916 C CA . ALA A 1 115 ? -23.641 -8.022 39.789 1.00 90.75 115 ALA A CA 1
ATOM 917 C C . ALA A 1 115 ? -25.040 -7.897 40.405 1.00 90.75 115 ALA A C 1
ATOM 919 O O . ALA A 1 115 ? -25.203 -8.178 41.586 1.00 90.75 115 ALA A O 1
ATOM 920 N N . GLN A 1 116 ? -26.064 -7.586 39.602 1.00 90.75 116 GLN A N 1
ATOM 921 C CA . GLN A 1 116 ? -27.443 -7.484 40.088 1.00 90.75 116 GLN A CA 1
ATOM 922 C C . GLN A 1 116 ? -27.939 -8.795 40.718 1.00 90.75 116 GLN A C 1
ATOM 924 O O . GLN A 1 116 ? -28.605 -8.773 41.752 1.00 90.75 116 GLN A O 1
ATOM 929 N N . LYS A 1 117 ? -27.614 -9.947 40.117 1.00 93.56 117 LYS A N 1
ATOM 930 C CA . LYS A 1 117 ? -27.982 -11.256 40.678 1.00 93.56 117 LYS A CA 1
ATOM 931 C C . LYS A 1 117 ? -27.254 -11.556 41.988 1.00 93.56 117 LYS A C 1
ATOM 933 O O . LYS A 1 117 ? -27.881 -12.061 42.912 1.00 93.56 117 LYS A O 1
ATOM 938 N N . ILE A 1 118 ? -25.965 -11.229 42.084 1.00 91.81 118 ILE A N 1
ATOM 939 C CA . ILE A 1 118 ? -25.186 -11.415 43.318 1.00 91.81 118 ILE A CA 1
ATOM 940 C C . ILE A 1 118 ? -25.720 -10.509 44.432 1.00 91.81 118 ILE A C 1
ATOM 942 O O . ILE A 1 118 ? -25.904 -10.975 45.548 1.00 91.81 118 ILE A O 1
ATOM 946 N N . GLU A 1 119 ? -26.032 -9.246 44.131 1.00 90.81 119 GLU A N 1
ATOM 947 C CA . GLU A 1 119 ? -26.607 -8.292 45.090 1.00 90.81 119 GLU A CA 1
ATOM 948 C C . GLU A 1 119 ? -27.987 -8.737 45.616 1.00 90.81 119 GLU A C 1
ATOM 950 O O . GLU A 1 119 ? -28.352 -8.402 46.748 1.00 90.81 119 GLU A O 1
ATOM 955 N N . ALA A 1 120 ? -28.762 -9.460 44.796 1.00 91.06 120 ALA A N 1
ATOM 956 C CA . ALA A 1 120 ? -30.069 -10.001 45.167 1.00 91.06 120 ALA A CA 1
ATOM 957 C C . ALA A 1 120 ? -29.965 -11.252 46.055 1.00 91.06 120 ALA A C 1
ATOM 959 O O . ALA A 1 120 ? -30.719 -11.364 47.019 1.00 91.06 120 ALA A O 1
ATOM 960 N N . GLU A 1 121 ? -29.040 -12.164 45.746 1.00 94.31 121 GLU A N 1
ATOM 961 C CA . GLU A 1 121 ? -28.862 -13.422 46.487 1.00 94.31 121 GLU A CA 1
ATOM 962 C C . GLU A 1 121 ? -28.039 -13.228 47.777 1.00 94.31 121 GLU A C 1
ATOM 964 O O . GLU A 1 121 ? -28.331 -13.835 48.804 1.00 94.31 121 GLU A O 1
ATOM 969 N N . PHE A 1 122 ? -27.038 -12.340 47.747 1.00 93.06 122 PHE A N 1
ATOM 970 C CA . PHE A 1 122 ? -26.084 -12.106 48.835 1.00 93.06 122 PHE A CA 1
ATOM 971 C C . PHE A 1 122 ? -26.001 -10.610 49.187 1.00 93.06 122 PHE A C 1
ATOM 973 O O . PHE A 1 122 ? -25.119 -9.892 48.702 1.00 93.06 122 PHE A O 1
ATOM 980 N N . PRO A 1 123 ? -26.889 -10.099 50.060 1.00 88.56 123 PRO A N 1
ATOM 981 C CA . PRO A 1 123 ? -26.938 -8.674 50.391 1.00 88.56 123 PRO A CA 1
ATOM 982 C C . PRO A 1 123 ? -25.693 -8.164 51.136 1.00 88.56 123 PRO A C 1
ATOM 984 O O . PRO A 1 123 ? -25.412 -6.969 51.091 1.00 88.56 123 PRO A O 1
ATOM 987 N N . GLU A 1 124 ? -24.933 -9.050 51.781 1.00 89.94 124 GLU A N 1
ATOM 988 C CA . GLU A 1 124 ? -23.661 -8.751 52.457 1.00 89.94 124 GLU A CA 1
ATOM 989 C C . GLU A 1 124 ? -22.508 -8.414 51.497 1.00 89.94 124 GLU A C 1
ATOM 991 O O . GLU A 1 124 ? -21.559 -7.742 51.889 1.00 89.94 124 GLU A O 1
ATOM 996 N N . LEU A 1 125 ? -22.598 -8.829 50.228 1.00 87.88 125 LEU A N 1
ATOM 997 C CA . LEU A 1 125 ? -21.552 -8.619 49.219 1.00 87.88 125 LEU A CA 1
ATOM 998 C C . LEU A 1 125 ? -21.767 -7.362 48.363 1.00 87.88 125 LEU A C 1
ATOM 1000 O O . LEU A 1 125 ? -20.958 -7.078 47.479 1.00 87.88 125 LEU A O 1
ATOM 1004 N N . LYS A 1 126 ? -22.832 -6.590 48.617 1.00 87.38 126 LYS A N 1
ATOM 1005 C CA . LYS A 1 126 ? -23.208 -5.415 47.811 1.00 87.38 126 LYS A CA 1
ATOM 1006 C C . LYS A 1 126 ? -22.084 -4.387 47.680 1.00 87.38 126 LYS A C 1
ATOM 1008 O O . LYS A 1 126 ? -21.793 -3.945 46.574 1.00 87.38 126 LYS A O 1
ATOM 1013 N N . GLU A 1 127 ? -21.426 -4.053 48.787 1.00 86.69 127 GLU A N 1
ATOM 1014 C CA . GLU A 1 127 ? -20.359 -3.043 48.815 1.00 86.69 127 GLU A CA 1
ATOM 1015 C C . GLU A 1 127 ? -19.161 -3.451 47.939 1.00 86.69 127 GLU A C 1
ATOM 1017 O O . GLU A 1 127 ? -18.655 -2.658 47.146 1.00 86.69 127 GLU A O 1
ATOM 1022 N N . VAL A 1 128 ? -18.777 -4.731 47.988 1.00 87.00 128 VAL A N 1
ATOM 1023 C CA . VAL A 1 128 ? -17.671 -5.284 47.191 1.00 87.00 128 VAL A CA 1
ATOM 1024 C C . VAL A 1 128 ? -18.012 -5.293 45.697 1.00 87.00 128 VAL A C 1
ATOM 1026 O O . VAL A 1 128 ? -17.166 -4.997 44.853 1.00 87.00 128 VAL A O 1
ATOM 1029 N N . VAL A 1 129 ? -19.259 -5.619 45.348 1.00 87.31 129 VAL A N 1
ATOM 1030 C CA . VAL A 1 129 ? -19.725 -5.647 43.954 1.00 87.31 129 VAL A CA 1
ATOM 1031 C C . VAL A 1 129 ? -19.786 -4.238 43.353 1.00 87.31 129 VAL A C 1
ATOM 1033 O O . VAL A 1 129 ? -19.399 -4.053 42.194 1.00 87.31 129 VAL A O 1
ATOM 1036 N N . GLU A 1 130 ? -20.209 -3.233 44.124 1.00 85.19 130 GLU A N 1
ATOM 1037 C CA . GLU A 1 130 ? -20.185 -1.835 43.678 1.00 85.19 130 GLU A CA 1
ATOM 1038 C C . GLU A 1 130 ? -18.760 -1.325 43.431 1.00 85.19 130 GLU A C 1
ATOM 1040 O O . GLU A 1 130 ? -18.522 -0.627 42.440 1.00 85.19 130 GLU A O 1
ATOM 1045 N N . ASP A 1 131 ? -17.795 -1.723 44.261 1.00 85.38 131 ASP A N 1
ATOM 1046 C CA . ASP A 1 131 ? -16.383 -1.396 44.056 1.00 85.38 131 ASP A CA 1
ATOM 1047 C C . ASP A 1 131 ? -15.811 -2.027 42.779 1.00 85.38 131 ASP A C 1
ATOM 1049 O O . ASP A 1 131 ? -15.098 -1.357 42.032 1.00 85.38 131 ASP A O 1
ATOM 1053 N N . ILE A 1 132 ? -16.181 -3.272 42.461 1.00 83.62 132 ILE A N 1
ATOM 1054 C CA . ILE A 1 132 ? -15.760 -3.954 41.222 1.00 83.62 132 ILE A CA 1
ATOM 1055 C C . ILE A 1 132 ? -16.405 -3.321 39.976 1.00 83.62 132 ILE A C 1
ATOM 1057 O O . ILE A 1 132 ? -15.804 -3.292 38.898 1.00 83.62 132 ILE A O 1
ATOM 1061 N N . LYS A 1 133 ? -17.631 -2.796 40.095 1.00 81.69 133 LYS A N 1
ATOM 1062 C CA . LYS A 1 133 ? -18.329 -2.091 39.005 1.00 81.69 133 LYS A CA 1
ATOM 1063 C C . LYS A 1 133 ? -17.663 -0.769 38.631 1.00 81.69 133 LYS A C 1
ATOM 1065 O O . LYS A 1 133 ? -17.817 -0.335 37.480 1.00 81.69 133 LYS A O 1
ATOM 1070 N N . LYS A 1 134 ? -16.950 -0.121 39.562 1.00 79.69 134 LYS A N 1
ATOM 1071 C CA . LYS A 1 134 ? -16.278 1.156 39.301 1.00 79.69 134 LYS A CA 1
ATOM 1072 C C . LYS A 1 134 ? -15.307 0.971 38.138 1.00 79.69 134 LYS A C 1
ATOM 1074 O O . LYS A 1 134 ? -14.422 0.116 38.177 1.00 79.69 134 LYS A O 1
ATOM 1079 N N . PRO A 1 135 ? -15.474 1.743 37.060 1.00 65.75 135 PRO A N 1
ATOM 1080 C CA . PRO A 1 135 ? -14.640 1.558 35.899 1.00 65.75 135 PRO A CA 1
ATOM 1081 C C . PRO A 1 135 ? -13.217 2.011 36.272 1.00 65.75 135 PRO A C 1
ATOM 1083 O O . PRO A 1 135 ? -13.044 3.085 36.847 1.00 65.75 135 PRO A O 1
ATOM 1086 N N . LEU A 1 136 ? -12.192 1.215 35.942 1.00 61.72 136 LEU A N 1
ATOM 1087 C CA . LEU A 1 136 ? -10.765 1.469 36.251 1.00 61.72 136 LEU A CA 1
ATOM 1088 C C . LEU A 1 136 ? -10.181 2.717 35.526 1.00 61.72 136 LEU A C 1
ATOM 1090 O O . LEU A 1 136 ? -8.971 2.885 35.372 1.00 61.72 136 LEU A O 1
ATOM 1094 N N . LEU A 1 137 ? -11.051 3.611 35.053 1.00 53.12 137 LEU A N 1
ATOM 1095 C CA . LEU A 1 137 ? -10.837 4.686 34.083 1.00 53.12 137 LEU A CA 1
ATOM 1096 C C . LEU A 1 137 ? -10.247 5.969 34.685 1.00 53.12 137 LEU A C 1
ATOM 1098 O O . LEU A 1 137 ? -10.504 7.059 34.179 1.00 53.12 137 LEU A O 1
ATOM 1102 N N . MET A 1 138 ? -9.457 5.869 35.751 1.00 44.34 138 MET A N 1
ATOM 1103 C CA . MET A 1 138 ? -8.653 7.005 36.227 1.00 44.34 138 MET A CA 1
ATOM 1104 C C . MET A 1 138 ? -7.169 6.883 35.854 1.00 44.34 138 MET A C 1
ATOM 1106 O O . MET A 1 138 ? -6.452 7.871 35.942 1.00 44.34 138 MET A O 1
ATOM 1110 N N . SER A 1 139 ? -6.704 5.726 35.359 1.00 44.62 139 SER A N 1
ATOM 1111 C CA . SER A 1 139 ? -5.310 5.554 34.905 1.00 44.62 139 SER A CA 1
ATOM 1112 C C . SER A 1 139 ? -5.159 5.507 33.373 1.00 44.62 139 SER A C 1
ATOM 1114 O O . SER A 1 139 ? -4.146 5.956 32.841 1.00 44.62 139 SER A O 1
ATOM 1116 N N . SER A 1 140 ? -6.171 5.039 32.627 1.00 49.41 140 SER A N 1
ATOM 1117 C CA . SER A 1 140 ? -6.040 4.768 31.181 1.00 49.41 140 SER A CA 1
ATOM 1118 C C . SER A 1 140 ? -6.558 5.861 30.237 1.00 49.41 140 SER A C 1
ATOM 1120 O O . SER A 1 140 ? -6.274 5.803 29.042 1.00 49.41 140 SER A O 1
ATOM 1122 N N . THR A 1 141 ? -7.256 6.892 30.721 1.00 47.50 141 THR A N 1
ATOM 1123 C CA . THR A 1 141 ? -7.663 8.039 29.884 1.00 47.50 141 THR A CA 1
ATOM 1124 C C . THR A 1 141 ? -6.457 8.836 29.385 1.00 47.50 141 THR A C 1
ATOM 1126 O O . THR A 1 141 ? -6.469 9.290 28.243 1.00 47.50 141 THR A O 1
ATOM 1129 N N . LEU A 1 142 ? -5.372 8.905 30.168 1.00 46.88 142 LEU A N 1
ATOM 1130 C CA . LEU A 1 142 ? -4.072 9.407 29.702 1.00 46.88 142 LEU A CA 1
ATOM 1131 C C . LEU A 1 142 ? -3.450 8.501 28.627 1.00 46.88 142 LEU A C 1
ATOM 1133 O O . LEU A 1 142 ? -2.847 9.005 27.686 1.00 46.88 142 LEU A O 1
ATOM 1137 N N . ALA A 1 143 ? -3.640 7.181 28.714 1.00 48.00 143 ALA A N 1
ATOM 1138 C CA . ALA A 1 143 ? -3.095 6.231 27.743 1.00 48.00 143 ALA A CA 1
ATOM 1139 C C . ALA A 1 143 ? -3.848 6.260 26.400 1.00 48.00 143 ALA A C 1
ATOM 1141 O O . ALA A 1 143 ? -3.220 6.214 25.346 1.00 48.00 143 ALA A O 1
ATOM 1142 N N . LEU A 1 144 ? -5.178 6.399 26.414 1.00 48.47 144 LEU A N 1
ATOM 1143 C CA . LEU A 1 144 ? -5.984 6.533 25.194 1.00 48.47 144 LEU A CA 1
ATOM 1144 C C . LEU A 1 144 ? -5.720 7.866 24.475 1.00 48.47 144 LEU A C 1
ATOM 1146 O O . LEU A 1 144 ? -5.587 7.872 23.254 1.00 48.47 144 LEU A O 1
ATOM 1150 N N . LEU A 1 145 ? -5.557 8.967 25.219 1.00 52.25 145 LEU A N 1
ATOM 1151 C CA . LEU A 1 145 ? -5.090 10.246 24.667 1.00 52.25 145 LEU A CA 1
ATOM 1152 C C . LEU A 1 145 ? -3.663 10.143 24.105 1.00 52.25 145 LEU A C 1
ATOM 1154 O O . LEU A 1 145 ? -3.406 10.673 23.029 1.00 52.25 145 LEU A O 1
ATOM 1158 N N . ALA A 1 146 ? -2.757 9.423 24.775 1.00 45.91 146 ALA A N 1
ATOM 1159 C CA . ALA A 1 146 ? -1.383 9.230 24.306 1.00 45.91 146 ALA A CA 1
ATOM 1160 C C . ALA A 1 146 ? -1.298 8.387 23.021 1.00 45.91 146 ALA A C 1
ATOM 1162 O O . ALA A 1 146 ? -0.558 8.743 22.107 1.00 45.91 146 ALA A O 1
ATOM 1163 N N . VAL A 1 147 ? -2.084 7.309 22.906 1.00 49.34 147 VAL A N 1
ATOM 1164 C CA . VAL A 1 147 ? -2.142 6.481 21.686 1.00 49.34 147 VAL A CA 1
ATOM 1165 C C . VAL A 1 147 ? -2.756 7.263 20.521 1.00 49.34 147 VAL A C 1
ATOM 1167 O O . VAL A 1 147 ? -2.234 7.217 19.408 1.00 49.34 147 VAL A O 1
ATOM 1170 N N . CYS A 1 148 ? -3.812 8.043 20.774 1.00 45.47 148 CYS A N 1
ATOM 1171 C CA . CYS A 1 148 ? -4.437 8.875 19.744 1.00 45.47 148 CYS A CA 1
ATOM 1172 C C . CYS A 1 148 ? -3.494 10.007 19.282 1.00 45.47 148 CYS A C 1
ATOM 1174 O O . CYS A 1 148 ? -3.321 10.224 18.080 1.00 45.47 148 CYS A O 1
ATOM 1176 N N . ALA A 1 149 ? -2.786 10.657 20.215 1.00 47.91 149 ALA A N 1
ATOM 1177 C CA . ALA A 1 149 ? -1.773 11.669 19.905 1.00 47.91 149 ALA A CA 1
ATOM 1178 C C . ALA A 1 149 ? -0.581 11.096 19.115 1.00 47.91 149 ALA A C 1
ATOM 1180 O O . ALA A 1 149 ? -0.082 11.757 18.204 1.00 47.91 149 ALA A O 1
ATOM 1181 N N . ALA A 1 150 ? -0.162 9.859 19.409 1.00 44.06 150 ALA A N 1
ATOM 1182 C CA . ALA A 1 150 ? 0.903 9.176 18.677 1.00 44.06 150 ALA A CA 1
ATOM 1183 C C . ALA A 1 150 ? 0.496 8.837 17.231 1.00 44.06 150 ALA A C 1
ATOM 1185 O O . ALA A 1 150 ? 1.297 9.020 16.315 1.00 44.06 150 ALA A O 1
ATOM 1186 N N . SER A 1 151 ? -0.758 8.429 16.995 1.00 47.62 151 SER A N 1
ATOM 1187 C CA . SER A 1 151 ? -1.259 8.182 15.632 1.00 47.62 151 SER A CA 1
ATOM 1188 C C . SER A 1 151 ? -1.392 9.453 14.781 1.00 47.62 151 SER A C 1
ATOM 1190 O O . S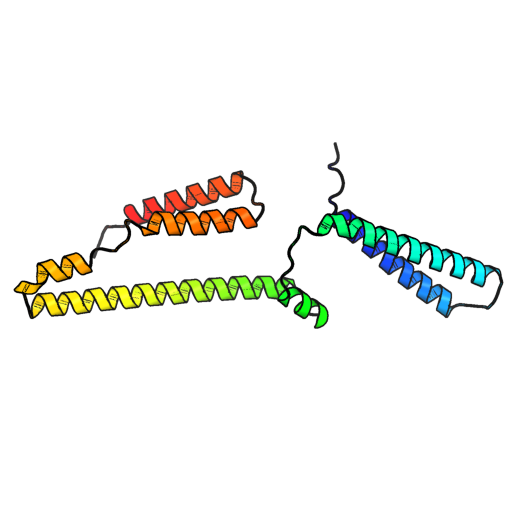ER A 1 151 ? -1.237 9.391 13.565 1.00 47.62 151 SER A O 1
ATOM 1192 N N . ALA A 1 152 ? -1.594 10.619 15.406 1.00 41.69 152 ALA A N 1
ATOM 1193 C CA . ALA A 1 152 ? -1.673 11.902 14.705 1.00 41.69 152 ALA A CA 1
ATOM 1194 C C . ALA A 1 152 ? -0.299 12.430 14.247 1.00 41.69 152 ALA A C 1
ATOM 1196 O O . ALA A 1 152 ? -0.215 13.165 13.266 1.00 41.69 152 ALA A O 1
ATOM 1197 N N . GLN A 1 153 ? 0.790 12.055 14.931 1.00 40.50 153 GLN A N 1
ATOM 1198 C CA . GLN A 1 153 ? 2.150 12.485 14.579 1.00 40.50 153 GLN A CA 1
ATOM 1199 C C . GLN A 1 153 ? 2.672 11.803 13.300 1.00 40.50 153 GLN A C 1
ATOM 1201 O O . GLN A 1 153 ? 3.520 12.362 12.610 1.00 40.50 153 GLN A O 1
ATOM 1206 N N . ALA A 1 154 ? 2.153 10.616 12.967 1.00 43.19 154 ALA A N 1
ATOM 1207 C CA . ALA A 1 154 ? 2.582 9.832 11.809 1.00 43.19 154 ALA A CA 1
ATOM 1208 C C . ALA A 1 154 ? 1.982 10.312 10.470 1.00 43.19 154 ALA A C 1
ATOM 1210 O O . ALA A 1 154 ? 2.483 9.931 9.416 1.00 43.19 154 ALA A O 1
ATOM 1211 N N . ALA A 1 155 ? 0.933 11.144 10.492 1.00 43.47 155 ALA A N 1
ATOM 1212 C CA . ALA A 1 155 ? 0.147 11.490 9.302 1.00 43.47 155 ALA A CA 1
ATOM 1213 C C . ALA A 1 155 ? 0.444 12.875 8.689 1.00 43.47 155 ALA A C 1
ATOM 1215 O O . ALA A 1 155 ? -0.225 13.251 7.733 1.00 43.47 155 ALA A O 1
ATOM 1216 N N . GLY A 1 156 ? 1.408 13.653 9.205 1.00 43.69 156 GLY A N 1
ATOM 1217 C CA . GLY A 1 156 ? 1.762 14.961 8.618 1.00 43.69 156 GLY A CA 1
ATOM 1218 C C . GLY A 1 156 ? 0.579 15.937 8.491 1.00 43.69 156 GLY A C 1
ATOM 1219 O O . GLY A 1 156 ? 0.512 16.711 7.540 1.00 43.69 156 GLY A O 1
ATOM 1220 N N . CYS A 1 157 ? -0.382 15.856 9.414 1.00 40.62 157 CYS A N 1
ATOM 1221 C CA . CYS A 1 157 ? -1.638 16.599 9.372 1.00 40.62 157 CYS A CA 1
ATOM 1222 C C . CYS A 1 157 ? -1.421 18.032 9.892 1.00 40.62 157 CYS A C 1
ATOM 1224 O O . CYS A 1 157 ? -0.843 18.231 10.962 1.00 40.62 157 CYS A O 1
ATOM 1226 N N . VAL A 1 158 ? -1.840 19.019 9.097 1.00 48.00 158 VAL A N 1
ATOM 1227 C CA . VAL A 1 158 ? -1.653 20.459 9.336 1.00 48.00 158 VAL A CA 1
ATOM 1228 C C . VAL A 1 158 ? -2.372 20.865 10.627 1.00 48.00 158 VAL A C 1
ATOM 1230 O O . VAL A 1 158 ? -3.497 20.432 10.871 1.00 48.00 158 VAL A O 1
ATOM 1233 N N . ASP A 1 159 ? -1.746 21.718 11.445 1.00 48.47 159 ASP A N 1
ATOM 1234 C CA . ASP A 1 159 ? -2.182 22.076 12.810 1.00 48.47 159 ASP A CA 1
ATOM 1235 C C . ASP A 1 159 ? -3.666 22.489 12.938 1.00 48.47 159 ASP A C 1
ATOM 1237 O O . ASP A 1 159 ? -4.279 22.296 13.988 1.00 48.47 159 ASP A O 1
ATOM 1241 N N . SER A 1 160 ? -4.284 22.979 11.856 1.00 46.09 160 SER A N 1
ATOM 1242 C CA . SER A 1 160 ? -5.711 23.327 11.802 1.00 46.09 160 SER A CA 1
ATOM 1243 C C . SER A 1 160 ? -6.654 22.117 11.891 1.00 46.09 160 SER A C 1
ATOM 1245 O O . SER A 1 160 ? -7.689 22.203 12.550 1.00 46.09 160 SER A O 1
ATOM 1247 N N . GLU A 1 161 ? -6.322 20.982 11.266 1.00 47.34 161 GLU A N 1
ATOM 1248 C CA . GLU A 1 161 ? -7.125 19.749 11.365 1.00 47.34 161 GLU A CA 1
ATOM 1249 C C . GLU A 1 161 ? -6.947 19.091 12.738 1.00 47.34 161 GLU A C 1
ATOM 1251 O O . GLU A 1 161 ? -7.887 18.518 13.290 1.00 47.34 161 GLU A O 1
ATOM 1256 N N . ARG A 1 162 ? -5.764 19.252 13.344 1.00 50.66 162 ARG A N 1
ATOM 1257 C CA . ARG A 1 162 ? -5.467 18.821 14.718 1.00 50.66 162 ARG A CA 1
ATOM 1258 C C . ARG A 1 162 ? -6.349 19.552 15.731 1.00 50.66 162 ARG A C 1
ATOM 1260 O O . ARG A 1 162 ? -6.888 18.918 16.637 1.00 50.66 162 ARG A O 1
ATOM 1267 N N . GLN A 1 163 ? -6.530 20.861 15.549 1.00 50.19 163 GLN A N 1
ATOM 1268 C CA . GLN A 1 163 ? -7.420 21.673 16.377 1.00 50.19 163 GLN A CA 1
ATOM 1269 C C . GLN A 1 163 ? -8.876 21.219 16.222 1.00 50.19 163 GLN A C 1
ATOM 1271 O O . GLN A 1 163 ? -9.548 20.963 17.213 1.00 50.19 163 GLN A O 1
ATOM 1276 N N . GLN A 1 164 ? -9.324 20.992 14.987 1.00 54.16 164 GLN A N 1
ATOM 1277 C CA . GLN A 1 164 ? -10.707 20.611 14.706 1.00 54.16 164 GLN A CA 1
ATOM 1278 C C . GLN A 1 164 ? -11.058 19.191 15.176 1.00 54.16 164 GLN A C 1
ATOM 1280 O O . GLN A 1 164 ? -12.169 18.950 15.645 1.00 54.16 164 GLN A O 1
ATOM 1285 N N . ILE A 1 165 ? -10.114 18.246 15.118 1.00 55.28 165 ILE A N 1
ATOM 1286 C CA . ILE A 1 165 ? -10.286 16.907 15.703 1.00 55.28 165 ILE A CA 1
ATOM 1287 C C . ILE A 1 165 ? -10.332 16.991 17.232 1.00 55.28 165 ILE A C 1
ATOM 1289 O O . ILE A 1 165 ? -11.169 16.329 17.846 1.00 55.28 165 ILE A O 1
ATOM 1293 N N . ASN A 1 166 ? -9.481 17.817 17.848 1.00 58.84 166 ASN A N 1
ATOM 1294 C CA . ASN A 1 166 ? -9.489 18.018 19.297 1.00 58.84 166 ASN A CA 1
ATOM 1295 C C . ASN A 1 166 ? -10.786 18.684 19.771 1.00 58.84 166 ASN A C 1
ATOM 1297 O O . ASN A 1 166 ? -11.370 18.221 20.749 1.00 58.84 166 ASN A O 1
ATOM 1301 N N . ASP A 1 167 ? -11.274 19.692 19.051 1.00 57.91 167 ASP A N 1
ATOM 1302 C CA . ASP A 1 167 ? -12.521 20.391 19.365 1.00 57.91 167 ASP A CA 1
ATOM 1303 C C . ASP A 1 167 ? -13.732 19.462 19.187 1.00 57.91 167 ASP A C 1
ATOM 1305 O O . ASP A 1 167 ? -14.559 19.356 20.094 1.00 57.91 167 ASP A O 1
ATOM 1309 N N . ASN A 1 168 ? -13.777 18.671 18.106 1.00 65.50 168 ASN A N 1
ATOM 1310 C CA . ASN A 1 168 ? -14.817 17.657 17.892 1.00 65.50 168 ASN A CA 1
ATOM 1311 C C . ASN A 1 168 ? -14.780 16.541 18.953 1.00 65.50 168 ASN A C 1
ATOM 1313 O O . ASN A 1 168 ? -15.825 16.038 19.368 1.00 65.50 168 ASN A O 1
ATOM 1317 N N . MET A 1 169 ? -13.591 16.143 19.417 1.00 51.78 169 MET A N 1
ATOM 1318 C CA . MET A 1 169 ? -13.430 15.163 20.500 1.00 51.78 169 MET A CA 1
ATOM 1319 C C . MET A 1 169 ? -13.852 15.734 21.859 1.00 51.78 169 MET A C 1
ATOM 1321 O O . MET A 1 169 ? -14.480 15.028 22.650 1.00 51.78 169 MET A O 1
ATOM 1325 N N . LEU A 1 170 ? -13.564 17.010 22.130 1.00 57.91 170 LEU A N 1
ATOM 1326 C CA . LEU A 1 170 ? -13.990 17.703 23.348 1.00 57.91 170 LEU A CA 1
ATOM 1327 C C . LEU A 1 170 ? -15.513 17.914 23.364 1.00 57.91 170 LEU A C 1
ATOM 1329 O O . LEU A 1 170 ? -16.167 17.733 24.397 1.00 57.91 170 LEU A O 1
ATOM 1333 N N . GLU A 1 171 ? -16.098 18.229 22.208 1.00 63.38 171 GLU A N 1
ATOM 1334 C CA . GLU A 1 171 ? -17.541 18.344 22.021 1.00 63.38 171 GLU A CA 1
ATOM 1335 C C . GLU A 1 171 ? -18.238 16.979 22.147 1.00 63.38 171 GLU A C 1
ATOM 1337 O O . GLU A 1 171 ? -19.248 16.860 22.841 1.00 63.38 171 GLU A O 1
ATOM 1342 N N . ALA A 1 172 ? -17.665 15.909 21.587 1.00 59.62 172 ALA A N 1
ATOM 1343 C CA . ALA A 1 172 ? -18.161 14.545 21.771 1.00 59.62 172 ALA A CA 1
ATOM 1344 C C . ALA A 1 172 ? -18.083 14.096 23.242 1.00 59.62 172 ALA A C 1
ATOM 1346 O O . ALA A 1 172 ? -19.034 13.509 23.762 1.00 59.62 172 ALA A O 1
ATOM 1347 N N . ALA A 1 173 ? -16.996 14.420 23.949 1.00 53.91 173 ALA A N 1
ATOM 1348 C CA . ALA A 1 173 ? -16.830 14.104 25.368 1.00 53.91 173 ALA A CA 1
ATOM 1349 C C . ALA A 1 173 ? -17.798 14.897 26.268 1.00 53.91 173 ALA A C 1
ATOM 1351 O O . ALA A 1 173 ? -18.323 14.363 27.251 1.00 53.91 173 ALA A O 1
ATOM 1352 N N . THR A 1 174 ? -18.076 16.161 25.934 1.00 57.84 174 THR A N 1
ATOM 1353 C CA . THR A 1 174 ? -19.066 16.977 26.655 1.00 57.84 174 THR A CA 1
ATOM 1354 C C . THR A 1 174 ? -20.506 16.588 26.320 1.00 57.84 174 THR A C 1
ATOM 1356 O O . THR A 1 174 ? -21.346 16.609 27.221 1.00 57.84 174 THR A O 1
ATOM 1359 N N . ASN A 1 175 ? -20.800 16.153 25.091 1.00 52.62 175 ASN A N 1
ATOM 1360 C CA . ASN A 1 175 ? -22.101 15.592 24.718 1.00 52.62 175 ASN A CA 1
ATOM 1361 C C . ASN A 1 175 ? -22.359 14.232 25.378 1.00 52.62 175 ASN A C 1
ATOM 1363 O O . ASN A 1 175 ? -23.469 13.997 25.848 1.00 52.62 175 ASN A O 1
ATOM 1367 N N . LEU A 1 176 ? -21.338 13.383 25.536 1.00 50.72 176 LEU A N 1
ATOM 1368 C CA . LEU A 1 176 ? -21.461 12.125 26.283 1.00 50.72 176 LEU A CA 1
ATOM 1369 C C . LEU A 1 176 ? -21.736 12.362 27.783 1.00 50.72 176 LEU A C 1
ATOM 1371 O O . LEU A 1 176 ? -22.434 11.575 28.417 1.00 50.72 176 LEU A O 1
ATOM 1375 N N . LYS A 1 177 ? -21.230 13.468 28.353 1.00 49.00 177 LYS A N 1
ATOM 1376 C CA . LYS A 1 177 ? -21.570 13.909 29.720 1.00 49.00 177 LYS A CA 1
ATOM 1377 C C . LYS A 1 177 ? -22.963 14.538 29.829 1.00 49.00 177 LYS A C 1
ATOM 1379 O O . LYS A 1 177 ? -23.584 14.412 30.879 1.00 49.00 177 LYS A O 1
ATOM 1384 N N . ARG A 1 178 ? -23.451 15.216 28.781 1.00 42.81 178 ARG A N 1
ATOM 1385 C CA . ARG A 1 178 ? -24.784 15.851 28.752 1.00 42.81 178 ARG A CA 1
ATOM 1386 C C . ARG A 1 178 ? -25.919 14.858 28.485 1.00 42.81 178 ARG A C 1
ATOM 1388 O O . ARG A 1 178 ? -26.995 15.022 29.049 1.00 42.81 178 ARG A O 1
ATOM 1395 N N . HIS A 1 179 ? -25.684 13.800 27.709 1.00 42.03 179 HIS A N 1
ATOM 1396 C CA . HIS A 1 179 ? -26.658 12.732 27.450 1.00 42.03 179 HIS A CA 1
ATOM 1397 C C . HIS A 1 179 ? -26.670 11.651 28.550 1.00 42.03 179 HIS A C 1
ATOM 1399 O O . HIS A 1 179 ? -26.636 10.454 28.283 1.00 42.03 179 HIS A O 1
ATOM 1405 N N . LYS A 1 180 ? -26.762 12.083 29.812 1.00 57.59 180 LYS A N 1
ATOM 1406 C CA . LYS A 1 180 ? -27.427 11.291 30.852 1.00 57.59 180 LYS A CA 1
ATOM 1407 C C . LYS A 1 180 ? -28.719 11.992 31.265 1.00 57.59 180 LYS A C 1
ATOM 1409 O O . LYS A 1 180 ? -28.767 12.652 32.300 1.00 57.59 180 LYS A O 1
ATOM 1414 N N . PRO A 1 181 ? -29.777 11.822 30.468 1.00 41.56 181 PRO A N 1
ATOM 1415 C CA . PRO A 1 181 ? -31.056 11.548 31.085 1.00 41.56 181 PRO A CA 1
ATOM 1416 C C . PRO A 1 181 ? -31.624 10.241 30.524 1.00 41.56 181 PRO A C 1
ATOM 1418 O O . PRO A 1 181 ? -31.607 10.020 29.315 1.00 41.56 181 PRO A O 1
ATOM 1421 N N . TRP A 1 182 ? -32.162 9.454 31.456 1.00 38.41 182 TRP A N 1
ATOM 1422 C CA . TRP A 1 182 ? -32.943 8.219 31.305 1.00 38.41 182 TRP A CA 1
ATOM 1423 C C . TRP A 1 182 ? -32.154 6.898 31.264 1.00 38.41 182 TRP A C 1
ATOM 1425 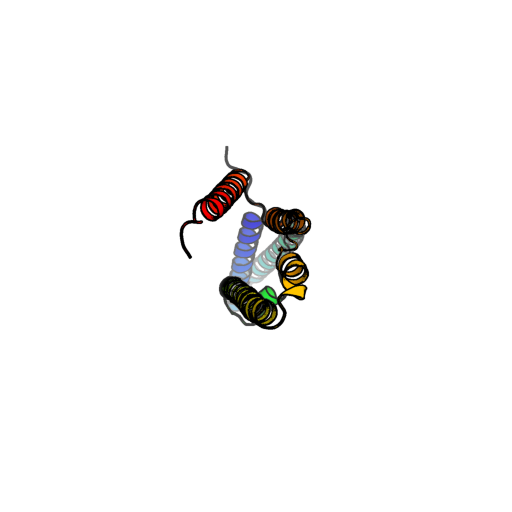O O . TRP A 1 182 ? -31.320 6.682 30.393 1.00 38.41 182 TRP A O 1
ATOM 1435 N N . LEU A 1 183 ? -32.444 6.088 32.297 1.00 39.66 183 LEU A N 1
ATOM 1436 C CA . LEU A 1 183 ? -32.746 4.645 32.277 1.00 39.66 183 LEU A CA 1
ATOM 1437 C C . LEU A 1 183 ? -32.106 3.802 31.168 1.00 39.66 183 LEU A C 1
ATOM 1439 O O . LEU A 1 183 ? -32.527 3.947 30.001 1.00 39.66 183 LEU A O 1
#

InterPro domains:
  IPR019145 Mediator complex, subunit Med10 [PF09748] (14-130)